Protein AF-A0A7S4VHL2-F1 (afdb_monomer_lite)

Structure (mmCIF, N/CA/C/O backbone):
data_AF-A0A7S4VHL2-F1
#
_entry.id   AF-A0A7S4VHL2-F1
#
loop_
_atom_site.group_PDB
_atom_site.id
_atom_site.type_symbol
_atom_site.label_atom_id
_atom_site.label_alt_id
_atom_site.label_comp_id
_atom_site.label_asym_id
_atom_site.label_entity_id
_atom_site.label_seq_id
_atom_site.pdbx_PDB_ins_code
_atom_site.Cartn_x
_atom_site.Cartn_y
_atom_site.Cartn_z
_atom_site.occupancy
_atom_site.B_iso_or_equiv
_atom_site.auth_seq_id
_atom_site.auth_comp_id
_atom_site.auth_asym_id
_atom_site.auth_atom_id
_atom_site.pdbx_PDB_model_num
ATOM 1 N N . MET A 1 1 ? -13.819 74.209 9.749 1.00 39.38 1 MET A N 1
ATOM 2 C CA . MET A 1 1 ? -14.199 73.907 8.353 1.00 39.38 1 MET A CA 1
ATOM 3 C C . MET A 1 1 ? -13.451 72.662 7.905 1.00 39.38 1 MET A C 1
ATOM 5 O O . MET A 1 1 ? -12.385 72.373 8.424 1.00 39.38 1 MET A O 1
ATOM 9 N N . THR A 1 2 ? -14.125 71.899 7.066 1.00 49.84 2 THR A N 1
ATOM 10 C CA . THR A 1 2 ? -14.032 70.475 6.719 1.00 49.84 2 THR A CA 1
ATOM 11 C C . THR A 1 2 ? -12.917 70.070 5.734 1.00 49.84 2 THR A C 1
ATOM 13 O O . THR A 1 2 ? -12.390 70.919 5.028 1.00 49.84 2 THR A O 1
ATOM 16 N N . HIS A 1 3 ? -12.729 68.738 5.632 1.00 43.34 3 HIS A N 1
ATOM 17 C CA . HIS A 1 3 ? -12.054 67.903 4.6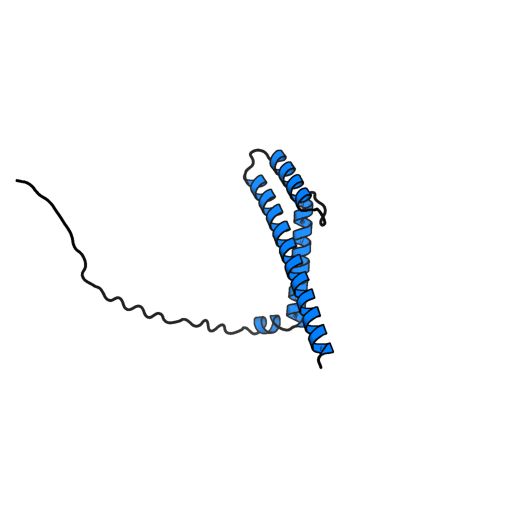03 1.00 43.34 3 HIS A CA 1
ATOM 18 C C . HIS A 1 3 ? -10.518 67.767 4.695 1.00 43.34 3 HIS A C 1
ATOM 20 O O . HIS A 1 3 ? -9.818 68.765 4.694 1.00 43.34 3 HIS A O 1
ATOM 26 N N . ALA A 1 4 ? -9.896 66.598 4.925 1.00 52.06 4 ALA A N 1
ATOM 27 C CA . ALA A 1 4 ? -10.000 65.214 4.411 1.00 52.06 4 ALA A CA 1
ATOM 28 C C . ALA A 1 4 ? -9.079 64.921 3.204 1.00 52.06 4 ALA A C 1
ATOM 30 O O . ALA A 1 4 ? -9.132 65.631 2.209 1.00 52.06 4 ALA A O 1
ATOM 31 N N . MET A 1 5 ? -8.386 63.768 3.302 1.00 40.47 5 MET A N 1
ATOM 32 C CA . MET A 1 5 ? -7.761 62.950 2.234 1.00 40.47 5 MET A CA 1
ATOM 33 C C . MET A 1 5 ? -6.381 63.397 1.711 1.00 40.47 5 MET A C 1
ATOM 35 O O . MET A 1 5 ? -6.099 64.581 1.676 1.00 40.47 5 MET A O 1
ATOM 39 N N . CYS A 1 6 ? -5.474 62.553 1.200 1.00 39.81 6 CYS A N 1
ATOM 40 C CA . CYS A 1 6 ? -5.098 61.139 1.361 1.00 39.81 6 CYS A CA 1
ATOM 41 C C . CYS A 1 6 ? -3.830 60.919 0.478 1.00 39.81 6 CYS A C 1
ATOM 43 O O . CYS A 1 6 ? -3.676 61.594 -0.535 1.00 39.81 6 CYS A O 1
ATOM 45 N N . THR A 1 7 ? -3.012 59.912 0.811 1.00 48.03 7 THR A N 1
ATOM 46 C CA . THR A 1 7 ? -2.073 59.125 -0.043 1.00 48.03 7 THR A CA 1
ATOM 47 C C . THR A 1 7 ? -0.699 59.646 -0.517 1.00 48.03 7 THR A C 1
ATOM 49 O O . THR A 1 7 ? -0.592 60.677 -1.168 1.00 48.03 7 THR A O 1
ATOM 52 N N . ALA A 1 8 ? 0.315 58.787 -0.278 1.00 46.28 8 ALA A N 1
ATOM 53 C CA . ALA A 1 8 ? 1.279 58.159 -1.221 1.00 46.28 8 ALA A CA 1
ATOM 54 C C . ALA A 1 8 ? 2.722 58.167 -0.645 1.00 46.28 8 ALA A C 1
ATOM 56 O O . ALA A 1 8 ? 3.276 59.229 -0.394 1.00 46.28 8 ALA A O 1
ATOM 57 N N . ASN A 1 9 ? 3.289 57.033 -0.187 1.00 50.88 9 ASN A N 1
ATOM 58 C CA . ASN A 1 9 ? 4.033 55.997 -0.948 1.00 50.88 9 ASN A CA 1
ATOM 59 C C . ASN A 1 9 ? 5.071 56.575 -1.931 1.00 50.88 9 ASN A C 1
ATOM 61 O O . ASN A 1 9 ? 4.734 57.442 -2.719 1.00 50.88 9 ASN A O 1
ATOM 65 N N . ALA A 1 10 ? 6.305 56.096 -2.068 1.00 42.50 10 ALA A N 1
ATOM 66 C CA . ALA A 1 10 ? 7.104 55.079 -1.396 1.00 42.50 10 ALA A CA 1
ATOM 67 C C . ALA A 1 10 ? 8.551 55.340 -1.864 1.00 42.50 10 ALA A C 1
ATOM 69 O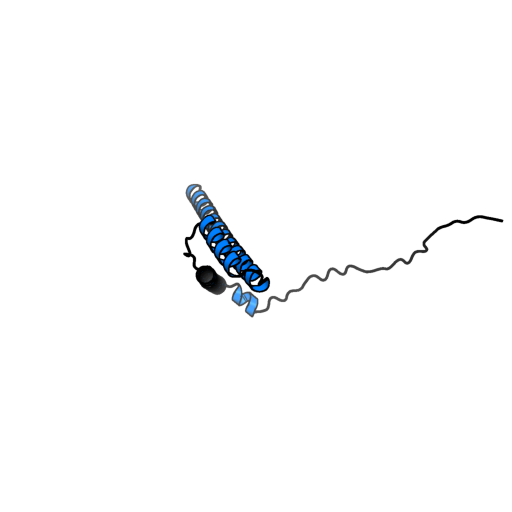 O . ALA A 1 10 ? 8.815 55.310 -3.065 1.00 42.50 10 ALA A O 1
ATOM 70 N N . SER A 1 11 ? 9.474 55.632 -0.947 1.00 47.00 11 SER A N 1
ATOM 71 C CA . SER A 1 11 ? 10.894 55.801 -1.280 1.00 47.00 11 SER A CA 1
ATOM 72 C C . SER A 1 11 ? 11.596 54.455 -1.204 1.00 47.00 11 SER A C 1
ATOM 74 O O . SER A 1 11 ? 11.468 53.727 -0.221 1.00 47.00 11 SER A O 1
ATOM 76 N N . GLY A 1 12 ? 12.292 54.127 -2.288 1.00 47.72 12 GLY A N 1
ATOM 77 C CA . GLY A 1 12 ? 12.919 52.839 -2.509 1.00 47.72 12 GLY A CA 1
ATOM 78 C C . GLY A 1 12 ? 14.054 52.512 -1.549 1.00 47.72 12 GLY A C 1
ATOM 79 O O . GLY A 1 12 ? 14.826 53.371 -1.130 1.00 47.72 12 GLY A O 1
ATOM 80 N N . THR A 1 13 ? 14.209 51.213 -1.331 1.00 53.22 13 THR A N 1
ATOM 81 C CA . THR A 1 13 ? 15.468 50.621 -0.900 1.00 53.22 13 THR A CA 1
ATOM 82 C C . THR A 1 13 ? 15.729 49.444 -1.822 1.00 53.22 13 THR A C 1
ATOM 84 O O . THR A 1 13 ? 15.062 48.412 -1.755 1.00 53.22 13 THR A O 1
ATOM 87 N N . ALA A 1 14 ? 16.676 49.632 -2.738 1.00 46.94 14 ALA A N 1
ATOM 88 C CA . ALA A 1 14 ? 17.235 48.565 -3.545 1.00 46.94 14 ALA A CA 1
ATOM 89 C C . ALA A 1 14 ? 17.953 47.579 -2.612 1.00 46.94 14 ALA A C 1
ATOM 91 O O . ALA A 1 14 ? 19.059 47.839 -2.145 1.00 46.94 14 ALA A O 1
ATOM 92 N N . LEU A 1 15 ? 17.303 46.454 -2.317 1.00 46.25 15 LEU A N 1
ATOM 93 C CA . LEU A 1 15 ? 17.904 45.325 -1.621 1.00 46.25 15 LEU A CA 1
ATOM 94 C C . LEU A 1 15 ? 18.432 44.340 -2.664 1.00 46.25 15 LEU A C 1
ATOM 96 O O . LEU A 1 15 ? 17.692 43.577 -3.281 1.00 46.25 15 LEU A O 1
ATOM 100 N N . GLN A 1 16 ? 19.748 44.386 -2.853 1.00 50.25 16 GLN A N 1
ATOM 101 C CA . GLN A 1 16 ? 20.528 43.285 -3.396 1.00 50.25 16 GLN A CA 1
ATOM 102 C C . GLN A 1 16 ? 20.305 42.040 -2.537 1.00 50.25 16 GLN A C 1
ATOM 104 O O . GLN A 1 16 ? 20.689 42.017 -1.372 1.00 50.25 16 GLN A O 1
ATOM 109 N N . MET A 1 17 ? 19.765 40.979 -3.130 1.00 50.72 17 MET A N 1
ATOM 110 C CA . MET A 1 17 ? 19.982 39.618 -2.650 1.00 50.72 17 MET A CA 1
ATOM 111 C C . MET A 1 17 ? 20.318 38.747 -3.853 1.00 50.72 17 MET A C 1
ATOM 113 O O . MET A 1 17 ? 19.468 38.384 -4.664 1.00 50.72 17 MET A O 1
ATOM 117 N N . ALA A 1 18 ? 21.612 38.468 -3.977 1.00 43.31 18 ALA A N 1
ATOM 118 C CA . ALA A 1 18 ? 22.162 37.500 -4.898 1.00 43.31 18 ALA A CA 1
ATOM 119 C C . ALA A 1 18 ? 21.499 36.139 -4.656 1.00 43.31 18 ALA A C 1
ATOM 121 O O . ALA A 1 18 ? 21.698 35.513 -3.615 1.00 43.31 18 ALA A O 1
ATOM 122 N N . ALA A 1 19 ? 20.745 35.655 -5.641 1.00 47.28 19 ALA A N 1
ATOM 123 C CA . ALA A 1 19 ? 20.388 34.250 -5.736 1.00 47.28 19 ALA A CA 1
ATOM 124 C C . ALA A 1 19 ? 21.654 33.465 -6.114 1.00 47.28 19 ALA A C 1
ATOM 126 O O . ALA A 1 19 ? 21.867 33.086 -7.266 1.00 47.28 19 ALA A O 1
ATOM 127 N N . ALA A 1 20 ? 22.535 33.263 -5.133 1.00 46.19 20 ALA A N 1
ATOM 128 C CA . ALA A 1 20 ? 23.571 32.253 -5.204 1.00 46.19 20 ALA A CA 1
ATOM 129 C C . ALA A 1 20 ? 22.857 30.904 -5.326 1.00 46.19 20 ALA A C 1
ATOM 131 O O . ALA A 1 20 ? 22.358 30.346 -4.348 1.00 46.19 20 ALA A O 1
ATOM 132 N N . ALA A 1 21 ? 22.760 30.410 -6.558 1.00 51.62 21 ALA A N 1
ATOM 133 C CA . ALA A 1 21 ? 22.344 29.056 -6.856 1.00 51.62 21 ALA A CA 1
ATOM 134 C C . ALA A 1 21 ? 23.302 28.095 -6.139 1.00 51.62 21 ALA A C 1
ATOM 136 O O . ALA A 1 21 ? 24.362 27.739 -6.656 1.00 51.62 21 ALA A O 1
ATOM 137 N N . SER A 1 22 ? 22.935 27.696 -4.922 1.00 49.69 22 SER A N 1
ATOM 138 C CA . SER A 1 22 ? 23.561 26.594 -4.206 1.00 49.69 22 SER A CA 1
ATOM 139 C C . SER A 1 22 ? 23.276 25.325 -5.003 1.00 49.69 22 SER A C 1
ATOM 141 O O . SER A 1 22 ? 22.253 24.664 -4.834 1.00 49.69 22 SER A O 1
ATOM 143 N N . ARG A 1 23 ? 24.158 25.022 -5.961 1.00 61.53 23 ARG A N 1
ATOM 144 C CA . ARG A 1 23 ? 24.220 23.708 -6.595 1.00 61.53 23 ARG A CA 1
ATOM 145 C C . ARG A 1 23 ? 24.470 22.705 -5.469 1.00 61.53 23 ARG A C 1
ATOM 147 O O . ARG A 1 23 ? 25.508 22.817 -4.814 1.00 61.53 23 ARG A O 1
ATOM 154 N N . PRO A 1 24 ? 23.586 21.724 -5.223 1.00 50.59 24 PRO A N 1
ATOM 155 C CA . PRO A 1 24 ? 23.875 20.713 -4.227 1.00 50.59 24 PRO A CA 1
ATOM 156 C C . PRO A 1 24 ? 25.013 19.845 -4.768 1.00 50.59 24 PRO A C 1
ATOM 158 O O . PRO A 1 24 ? 24.796 18.937 -5.569 1.00 50.59 24 PRO A O 1
ATOM 161 N N . ASN A 1 25 ? 26.242 20.127 -4.338 1.00 59.78 25 ASN A N 1
ATOM 162 C CA . ASN A 1 25 ? 27.370 19.224 -4.511 1.00 59.78 25 ASN A CA 1
ATOM 163 C C . ASN A 1 25 ? 27.150 18.026 -3.574 1.00 59.78 25 ASN A C 1
ATOM 165 O O . ASN A 1 25 ? 27.709 17.952 -2.478 1.00 59.78 25 ASN A O 1
ATOM 169 N N . LYS A 1 26 ? 26.245 17.122 -3.970 1.00 63.19 26 LYS A N 1
ATOM 170 C CA . LYS A 1 26 ? 26.057 15.838 -3.300 1.00 63.19 26 LYS A CA 1
ATOM 171 C C . LYS A 1 26 ? 27.285 14.999 -3.612 1.00 63.19 26 LYS A C 1
ATOM 173 O O . LYS A 1 26 ? 27.355 14.347 -4.649 1.00 63.19 26 LYS A O 1
ATOM 178 N N . LYS A 1 27 ? 28.257 15.034 -2.704 1.00 61.47 27 LYS A N 1
ATOM 179 C CA . LYS A 1 27 ? 29.336 14.051 -2.651 1.00 61.47 27 LYS A CA 1
ATOM 180 C C . LYS A 1 27 ? 28.654 12.697 -2.476 1.00 61.47 27 LYS A C 1
ATOM 182 O O . LYS A 1 27 ? 28.175 12.395 -1.387 1.00 61.47 27 LYS A O 1
ATOM 187 N N . THR A 1 28 ? 28.518 11.935 -3.557 1.00 61.91 28 THR A N 1
ATOM 188 C CA . THR A 1 28 ? 27.983 10.574 -3.509 1.00 61.91 28 THR A CA 1
ATOM 189 C C . THR A 1 28 ? 28.884 9.781 -2.583 1.00 61.91 28 THR A C 1
ATOM 191 O O . THR A 1 28 ? 30.038 9.503 -2.913 1.00 61.91 28 THR A O 1
ATOM 194 N N . SER A 1 29 ? 28.390 9.500 -1.385 1.00 75.69 29 SER A N 1
ATOM 195 C CA . SER A 1 29 ? 29.138 8.707 -0.425 1.00 75.69 29 SER A CA 1
ATOM 196 C C . SER A 1 29 ? 29.343 7.302 -1.005 1.00 75.69 29 SER A C 1
ATOM 198 O O . SER A 1 29 ? 28.463 6.774 -1.687 1.00 75.69 29 SER A O 1
ATOM 200 N N . LEU A 1 30 ? 30.501 6.688 -0.749 1.00 74.38 30 LEU A N 1
ATOM 201 C CA . LEU A 1 30 ? 30.772 5.291 -1.113 1.00 74.38 30 LEU A CA 1
ATOM 202 C C . LEU A 1 30 ? 29.601 4.330 -0.803 1.00 74.38 30 LEU A C 1
ATOM 204 O O . LEU A 1 30 ? 29.255 3.552 -1.691 1.00 74.38 30 LEU A O 1
ATOM 208 N N . PRO A 1 31 ? 28.918 4.395 0.361 1.00 75.19 31 PRO A N 1
ATOM 209 C CA . PRO A 1 31 ? 27.761 3.530 0.609 1.00 75.19 31 PRO A CA 1
ATOM 210 C C . PRO A 1 31 ? 26.584 3.781 -0.345 1.00 75.19 31 PRO A C 1
ATOM 212 O O . PRO A 1 31 ? 25.886 2.843 -0.718 1.00 75.19 31 PRO A O 1
ATOM 215 N N . GLU A 1 32 ? 26.380 5.010 -0.816 1.00 75.25 32 GLU A N 1
ATOM 216 C CA . GLU A 1 32 ? 25.323 5.322 -1.782 1.00 75.25 32 GLU A CA 1
ATOM 217 C C . GLU A 1 32 ? 25.634 4.773 -3.183 1.00 75.25 32 GLU A C 1
ATOM 219 O O . GLU A 1 32 ? 24.726 4.340 -3.892 1.00 75.25 32 GLU A O 1
ATOM 224 N N . LEU A 1 33 ? 26.912 4.725 -3.572 1.00 78.88 33 LEU A N 1
ATOM 225 C CA . LEU A 1 33 ? 27.349 4.073 -4.812 1.00 78.88 33 LEU A CA 1
ATOM 226 C C . LEU A 1 33 ? 27.196 2.549 -4.728 1.00 78.88 33 LEU A C 1
ATOM 228 O O . LEU A 1 33 ? 26.717 1.929 -5.674 1.00 78.88 33 LEU A O 1
ATOM 232 N N . LEU A 1 34 ? 27.528 1.953 -3.577 1.00 80.56 34 LEU A N 1
ATOM 233 C CA . LEU A 1 34 ? 27.356 0.518 -3.338 1.00 80.56 34 LEU A CA 1
ATOM 234 C C . LEU A 1 34 ? 25.877 0.097 -3.343 1.00 80.56 34 LEU A C 1
ATOM 236 O O . LEU A 1 34 ? 25.545 -0.992 -3.812 1.00 80.56 34 LEU A O 1
ATOM 240 N N . ASN A 1 35 ? 24.974 0.961 -2.877 1.00 75.50 35 ASN A N 1
ATOM 241 C CA . ASN A 1 35 ? 23.532 0.702 -2.911 1.00 75.50 35 ASN A CA 1
ATOM 242 C C . ASN A 1 35 ? 22.942 0.768 -4.330 1.00 75.50 35 ASN A C 1
ATOM 244 O O . ASN A 1 35 ? 21.930 0.125 -4.598 1.00 75.50 35 ASN A O 1
ATOM 248 N N . LYS A 1 36 ? 23.585 1.495 -5.254 1.00 81.12 36 LYS A N 1
ATOM 249 C CA . LYS A 1 36 ? 23.172 1.594 -6.668 1.00 81.12 36 LYS A CA 1
ATOM 250 C C . LYS A 1 36 ? 23.624 0.415 -7.527 1.00 81.12 36 LYS A C 1
ATOM 252 O O . LYS A 1 36 ? 23.234 0.329 -8.689 1.00 81.12 36 LYS A O 1
ATOM 257 N N . LEU A 1 37 ? 24.438 -0.486 -6.979 1.00 87.44 37 LEU A N 1
ATOM 258 C CA . LEU A 1 37 ? 24.868 -1.688 -7.684 1.00 87.44 37 LEU A CA 1
ATOM 259 C C . LEU A 1 37 ? 23.650 -2.566 -8.004 1.00 87.44 37 LEU A C 1
ATOM 261 O O . LEU A 1 37 ? 22.779 -2.720 -7.145 1.00 87.44 37 LEU A O 1
ATOM 265 N N . PRO A 1 38 ? 23.580 -3.177 -9.199 1.00 83.69 38 PRO A N 1
ATOM 266 C CA . PRO A 1 38 ? 22.361 -3.822 -9.686 1.00 83.69 38 PRO A CA 1
ATOM 267 C C . PRO A 1 38 ? 21.862 -4.942 -8.762 1.00 83.69 38 PRO A C 1
ATOM 269 O O . PRO A 1 38 ? 20.664 -5.054 -8.528 1.00 83.69 38 PRO A O 1
ATOM 272 N N . TRP A 1 39 ? 22.761 -5.716 -8.147 1.00 82.56 39 TRP A N 1
ATOM 273 C CA . TRP A 1 39 ? 22.385 -6.786 -7.213 1.00 82.56 39 TRP A CA 1
ATOM 274 C C . TRP A 1 39 ? 21.948 -6.279 -5.828 1.00 82.56 39 TRP A C 1
ATOM 276 O O . TRP A 1 39 ? 21.220 -6.971 -5.116 1.00 82.56 39 TRP A O 1
ATOM 286 N N . ASN A 1 40 ? 22.386 -5.087 -5.412 1.00 87.38 40 ASN A N 1
ATOM 287 C CA . ASN A 1 40 ? 21.935 -4.465 -4.167 1.00 87.38 40 ASN A CA 1
ATOM 288 C C . ASN A 1 40 ? 20.610 -3.730 -4.387 1.00 87.38 40 ASN A C 1
ATOM 290 O O . ASN A 1 40 ? 19.702 -3.888 -3.575 1.00 87.38 40 ASN A O 1
ATOM 294 N N . ALA A 1 41 ? 20.474 -3.028 -5.514 1.00 83.38 41 ALA A N 1
ATOM 295 C CA . ALA A 1 41 ? 19.242 -2.377 -5.940 1.00 83.38 41 ALA A CA 1
ATOM 296 C C . ALA A 1 41 ? 18.099 -3.388 -6.133 1.00 83.38 41 ALA A C 1
ATOM 298 O O . ALA A 1 41 ? 17.001 -3.177 -5.624 1.00 83.38 41 ALA A O 1
ATOM 299 N N . GLU A 1 42 ? 18.362 -4.527 -6.782 1.00 82.81 42 GLU A N 1
ATOM 300 C CA . GLU A 1 42 ? 17.370 -5.596 -6.943 1.00 82.81 42 GLU A CA 1
ATOM 301 C C . GLU A 1 42 ? 16.984 -6.219 -5.590 1.00 82.81 42 GLU A C 1
ATOM 303 O O . 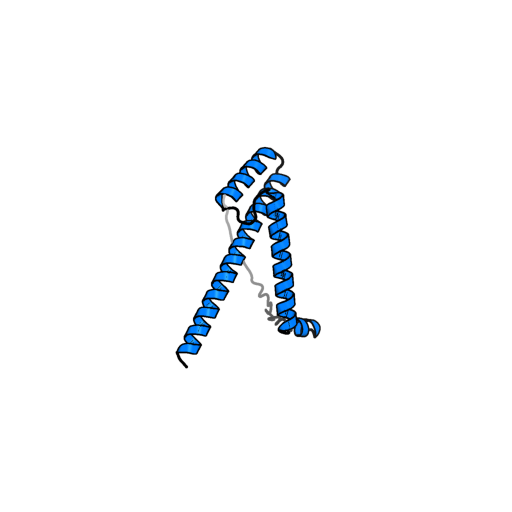GLU A 1 42 ? 15.801 -6.400 -5.301 1.00 82.81 42 GLU A O 1
ATOM 308 N N . ARG A 1 43 ? 17.953 -6.458 -4.691 1.00 85.19 43 ARG A N 1
ATOM 309 C CA . ARG A 1 43 ? 17.653 -6.928 -3.325 1.00 85.19 43 ARG A CA 1
ATOM 310 C C . ARG A 1 43 ? 16.855 -5.917 -2.502 1.00 85.19 43 ARG A C 1
ATOM 312 O O . ARG A 1 43 ? 16.052 -6.332 -1.669 1.00 85.19 43 ARG A O 1
ATOM 319 N N . GLU A 1 44 ? 17.093 -4.621 -2.674 1.00 84.06 44 GLU A N 1
ATOM 320 C CA . GLU A 1 44 ? 16.315 -3.567 -2.013 1.00 84.06 44 GLU A CA 1
ATOM 321 C C . GLU A 1 44 ? 14.881 -3.553 -2.546 1.00 84.06 44 GLU A C 1
ATOM 323 O O . GLU A 1 44 ? 13.937 -3.648 -1.767 1.00 84.06 44 GLU A O 1
ATOM 328 N N . LYS A 1 45 ? 14.714 -3.592 -3.871 1.00 82.88 45 LYS A N 1
ATOM 329 C CA . LYS A 1 45 ? 13.405 -3.669 -4.527 1.00 82.88 45 LYS A CA 1
ATOM 330 C C . LYS A 1 45 ? 12.601 -4.894 -4.079 1.00 82.88 45 LYS A C 1
ATOM 332 O O . LYS A 1 45 ? 11.405 -4.793 -3.815 1.00 82.88 45 LYS A O 1
ATOM 337 N N . GLN A 1 46 ? 13.249 -6.048 -3.923 1.00 83.88 46 GLN A N 1
ATOM 338 C CA . GLN A 1 46 ? 12.610 -7.253 -3.384 1.00 83.88 46 GLN A CA 1
ATOM 339 C C . GLN A 1 46 ? 12.203 -7.098 -1.912 1.00 83.88 46 GLN A C 1
ATOM 341 O O . GLN A 1 46 ? 11.133 -7.568 -1.515 1.00 83.88 46 GLN A O 1
ATOM 346 N N . ARG A 1 47 ? 13.024 -6.425 -1.094 1.00 86.25 47 ARG A N 1
ATOM 347 C CA . ARG A 1 47 ? 12.686 -6.112 0.304 1.00 86.25 47 ARG A CA 1
ATOM 348 C C . ARG A 1 47 ? 11.504 -5.156 0.390 1.00 86.25 47 ARG A C 1
ATOM 350 O O . ARG A 1 47 ? 10.591 -5.409 1.175 1.00 86.25 47 ARG A O 1
ATOM 357 N N . GLU A 1 48 ? 11.478 -4.122 -0.440 1.00 83.50 48 GLU A N 1
ATOM 358 C CA . GLU A 1 48 ? 10.357 -3.187 -0.540 1.00 83.50 48 GLU A CA 1
ATOM 359 C C . GLU A 1 48 ? 9.078 -3.893 -0.992 1.00 83.50 48 GLU A C 1
ATOM 361 O O . GLU A 1 48 ? 8.045 -3.749 -0.340 1.00 83.50 48 GLU A O 1
ATOM 366 N N . ALA A 1 49 ? 9.147 -4.739 -2.025 1.00 83.25 49 ALA A N 1
ATOM 367 C CA . ALA A 1 49 ? 8.009 -5.535 -2.480 1.00 83.25 49 ALA A CA 1
ATOM 368 C C . ALA A 1 49 ? 7.487 -6.469 -1.377 1.00 83.25 49 ALA A C 1
ATOM 370 O O . ALA A 1 49 ? 6.279 -6.587 -1.168 1.00 83.25 49 ALA A O 1
ATOM 371 N N . ARG A 1 50 ? 8.386 -7.108 -0.616 1.00 85.31 50 ARG A N 1
ATOM 372 C CA . ARG A 1 50 ? 8.004 -7.925 0.544 1.00 85.31 50 ARG A CA 1
ATOM 373 C C . ARG A 1 50 ? 7.341 -7.081 1.630 1.00 85.31 50 ARG A C 1
ATOM 375 O O . ARG A 1 50 ? 6.332 -7.514 2.183 1.00 85.31 50 ARG A O 1
ATOM 382 N N . ARG A 1 51 ? 7.881 -5.898 1.934 1.00 86.31 51 ARG A N 1
ATOM 383 C CA . ARG A 1 51 ? 7.301 -4.982 2.923 1.00 86.31 51 ARG A CA 1
ATOM 384 C C . ARG A 1 51 ? 5.896 -4.557 2.505 1.00 86.31 51 ARG A C 1
ATOM 386 O O . ARG A 1 51 ? 4.975 -4.678 3.304 1.00 86.31 51 ARG A O 1
ATOM 393 N N . LEU A 1 52 ? 5.723 -4.170 1.243 1.00 83.88 52 LEU A N 1
ATOM 394 C CA . LEU A 1 52 ? 4.436 -3.764 0.685 1.00 83.88 52 LEU A CA 1
ATOM 395 C C . LEU A 1 52 ? 3.403 -4.897 0.745 1.00 83.88 52 LEU A C 1
ATOM 397 O O . LEU A 1 52 ? 2.265 -4.666 1.138 1.00 83.88 52 LEU A O 1
ATOM 401 N N . ARG A 1 53 ? 3.806 -6.139 0.444 1.00 84.06 53 ARG A N 1
ATOM 402 C CA . ARG A 1 53 ? 2.935 -7.322 0.577 1.00 84.06 53 ARG A CA 1
ATOM 403 C C . ARG A 1 53 ? 2.493 -7.566 2.018 1.00 84.06 53 ARG A C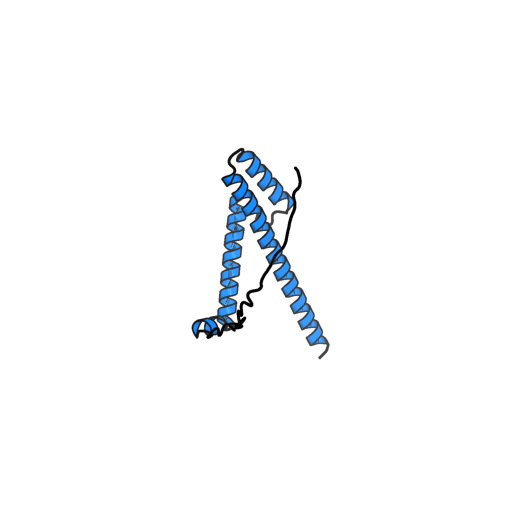 1
ATOM 405 O O . ARG A 1 53 ? 1.327 -7.869 2.251 1.00 84.06 53 ARG A O 1
ATOM 412 N N . LEU A 1 54 ? 3.403 -7.433 2.983 1.00 86.81 54 LEU A N 1
ATOM 413 C CA . LEU A 1 54 ? 3.077 -7.596 4.403 1.00 86.81 54 LEU A CA 1
ATOM 414 C C . LEU A 1 54 ? 2.154 -6.481 4.906 1.00 86.81 54 LEU A C 1
ATOM 416 O O . LEU A 1 54 ? 1.200 -6.762 5.630 1.00 86.81 54 LEU A O 1
ATOM 420 N N . GLU A 1 55 ? 2.412 -5.235 4.506 1.00 85.88 55 GLU A N 1
ATOM 421 C CA . GLU A 1 55 ? 1.550 -4.091 4.817 1.00 85.88 55 GLU A CA 1
ATOM 422 C C . GLU A 1 55 ? 0.157 -4.272 4.210 1.00 85.88 55 GLU A C 1
ATOM 424 O O . GLU A 1 55 ? -0.836 -4.141 4.922 1.00 85.88 55 GLU A O 1
ATOM 429 N N . SER A 1 56 ? 0.081 -4.669 2.939 1.00 82.94 56 SER A N 1
ATOM 430 C CA . SER A 1 56 ? -1.176 -4.994 2.268 1.00 82.94 56 SER A CA 1
ATOM 431 C C . SER A 1 56 ? -1.938 -6.080 3.028 1.00 82.94 56 SER A C 1
ATOM 433 O O . SER A 1 56 ? -3.076 -5.864 3.438 1.00 82.94 56 SER A O 1
ATOM 435 N N . ALA A 1 57 ? -1.305 -7.220 3.320 1.00 84.00 57 ALA A N 1
ATOM 436 C CA . ALA A 1 57 ? -1.943 -8.317 4.046 1.00 84.00 57 ALA A CA 1
ATOM 437 C C . ALA A 1 57 ? -2.435 -7.898 5.441 1.00 84.00 57 ALA A C 1
ATOM 439 O O . ALA A 1 57 ? -3.487 -8.352 5.892 1.00 84.00 57 ALA A O 1
ATOM 440 N N . LYS A 1 58 ? -1.698 -7.017 6.126 1.00 89.06 58 LYS A N 1
ATOM 441 C CA . LYS A 1 58 ? -2.115 -6.461 7.414 1.00 89.06 58 LYS A CA 1
ATOM 442 C C . LYS A 1 58 ? -3.378 -5.608 7.272 1.00 89.06 58 LYS A C 1
ATOM 444 O O . LYS A 1 58 ? -4.314 -5.819 8.033 1.00 89.06 58 LYS A O 1
ATOM 449 N N . LEU A 1 59 ? -3.428 -4.709 6.289 1.00 86.44 59 LEU A N 1
ATOM 450 C CA . LEU A 1 59 ? -4.590 -3.845 6.047 1.00 86.44 59 LEU A CA 1
ATOM 451 C C . LEU A 1 59 ? -5.846 -4.652 5.682 1.00 86.44 59 LEU A C 1
ATOM 453 O O . LEU A 1 59 ? -6.928 -4.365 6.186 1.00 86.44 59 LEU A O 1
ATOM 457 N N . HIS A 1 60 ? -5.700 -5.708 4.876 1.00 84.50 60 HIS A N 1
ATOM 458 C CA . HIS A 1 60 ? -6.816 -6.598 4.536 1.00 84.50 60 HIS A CA 1
ATOM 459 C C . HIS A 1 60 ? -7.341 -7.356 5.767 1.00 84.50 60 HIS A C 1
ATOM 461 O O . HIS A 1 60 ? -8.551 -7.455 5.959 1.00 84.50 60 HIS A O 1
ATOM 467 N N . ARG A 1 61 ? -6.449 -7.813 6.661 1.00 87.06 61 ARG A N 1
ATOM 468 C CA . ARG A 1 61 ? -6.841 -8.421 7.947 1.00 87.06 61 ARG A CA 1
ATOM 469 C C . ARG A 1 61 ? -7.534 -7.430 8.881 1.00 87.06 61 ARG A C 1
ATOM 471 O O . ARG A 1 61 ? -8.466 -7.820 9.571 1.00 87.06 61 ARG A O 1
ATOM 478 N N . GLU A 1 62 ? -7.087 -6.176 8.907 1.00 84.06 62 GLU A N 1
ATOM 479 C CA . GLU A 1 62 ? -7.699 -5.116 9.722 1.00 84.06 62 GLU A CA 1
ATOM 480 C C . GLU A 1 62 ? -9.125 -4.783 9.264 1.00 84.06 62 GLU A C 1
ATOM 482 O O . GLU A 1 62 ? -9.992 -4.545 10.103 1.00 84.06 62 GLU A O 1
ATOM 487 N N . LEU A 1 63 ? -9.380 -4.804 7.952 1.00 83.06 63 LEU A N 1
ATOM 488 C CA . LEU A 1 63 ? -10.713 -4.599 7.378 1.00 83.06 63 LEU A CA 1
ATOM 489 C C . LEU A 1 63 ? -11.567 -5.881 7.329 1.00 83.06 63 LEU A C 1
ATOM 491 O O . LEU A 1 63 ? -12.769 -5.800 7.095 1.00 83.06 63 LEU A O 1
ATOM 495 N N . GLY A 1 64 ? -10.976 -7.057 7.565 1.00 84.50 64 GLY A N 1
ATOM 496 C CA . GLY A 1 64 ? -11.681 -8.342 7.529 1.00 84.50 64 GLY A CA 1
ATOM 497 C C . GLY A 1 64 ? -12.072 -8.799 6.121 1.00 84.50 64 GLY A C 1
ATOM 498 O O . GLY A 1 64 ? -13.065 -9.502 5.964 1.00 84.50 64 GLY A O 1
ATOM 499 N N . ILE A 1 65 ? -11.308 -8.393 5.107 1.00 86.69 65 ILE A N 1
ATOM 500 C CA . ILE A 1 65 ? -11.569 -8.675 3.690 1.00 86.69 65 ILE A CA 1
ATOM 501 C C . ILE A 1 65 ? -10.504 -9.595 3.093 1.00 86.69 65 ILE A C 1
ATOM 503 O O . ILE A 1 65 ? -9.364 -9.652 3.564 1.00 86.69 65 ILE A O 1
ATOM 507 N N . ALA A 1 66 ? -10.876 -10.304 2.030 1.00 85.25 66 ALA A N 1
ATOM 508 C CA . ALA A 1 66 ? -9.948 -11.125 1.267 1.00 85.25 66 ALA A CA 1
ATOM 509 C C . ALA A 1 66 ? -8.947 -10.246 0.476 1.00 85.25 66 ALA A C 1
ATOM 511 O O . ALA A 1 66 ? -9.283 -9.124 0.091 1.00 85.25 66 ALA A O 1
ATOM 512 N N . PRO A 1 67 ? -7.706 -10.708 0.236 1.00 77.25 67 PRO A N 1
ATOM 513 C CA . PRO A 1 67 ? -6.689 -9.937 -0.495 1.00 77.25 67 PRO A CA 1
ATOM 514 C C . PRO A 1 67 ? -7.075 -9.638 -1.957 1.00 77.25 67 PRO A C 1
ATOM 516 O O . PRO A 1 67 ? -6.631 -8.645 -2.541 1.00 77.25 67 PRO A O 1
ATOM 519 N N . ASP A 1 68 ? -7.937 -10.466 -2.536 1.00 79.44 68 ASP A N 1
ATOM 520 C CA . ASP A 1 68 ? -8.504 -10.366 -3.881 1.00 79.44 68 ASP A CA 1
ATOM 521 C C . ASP A 1 68 ? -9.863 -9.646 -3.930 1.00 79.44 68 ASP A C 1
ATOM 523 O O . ASP A 1 68 ? -10.429 -9.506 -5.011 1.00 79.44 68 ASP A O 1
ATOM 527 N N . ALA A 1 69 ? -10.351 -9.117 -2.799 1.00 81.00 69 ALA A N 1
ATOM 528 C CA . ALA A 1 69 ? -11.685 -8.524 -2.693 1.00 81.00 69 ALA A CA 1
ATOM 529 C C . ALA A 1 69 ? -11.939 -7.430 -3.739 1.00 81.00 69 ALA A C 1
ATOM 531 O O . ALA A 1 69 ? -11.058 -6.620 -4.030 1.00 81.00 69 ALA A O 1
ATOM 532 N N . THR A 1 70 ? -13.132 -7.339 -4.306 1.00 85.94 70 THR A N 1
ATOM 533 C CA . THR A 1 70 ? -13.450 -6.294 -5.291 1.00 85.94 70 THR A CA 1
ATOM 534 C C . THR A 1 70 ? -13.521 -4.902 -4.643 1.00 85.94 70 THR A C 1
ATOM 536 O O . THR A 1 70 ? -13.530 -4.749 -3.422 1.00 85.94 70 THR A O 1
ATOM 539 N N . PHE A 1 71 ? -13.518 -3.838 -5.456 1.00 83.06 71 PHE A N 1
ATOM 540 C CA . PHE A 1 71 ? -13.631 -2.468 -4.931 1.00 83.06 71 PHE A CA 1
ATOM 541 C C . PHE A 1 71 ? -14.917 -2.257 -4.116 1.00 83.06 71 PHE A C 1
ATOM 543 O O . PHE A 1 71 ? -14.898 -1.554 -3.101 1.00 83.06 71 PHE A O 1
ATOM 550 N N . GLU A 1 72 ? -16.013 -2.871 -4.559 1.00 86.12 72 GLU A N 1
ATOM 551 C CA . GLU A 1 72 ? -17.303 -2.790 -3.879 1.00 86.12 72 GLU A CA 1
ATOM 552 C C . GLU A 1 72 ? -17.234 -3.479 -2.518 1.00 86.12 72 GLU A C 1
ATOM 554 O O . GLU A 1 72 ? -17.513 -2.841 -1.509 1.00 86.12 72 GLU A O 1
ATOM 559 N N . GLU A 1 73 ? -16.681 -4.691 -2.451 1.00 85.94 73 GLU A N 1
ATOM 560 C CA . GLU A 1 73 ? -16.491 -5.423 -1.191 1.00 85.94 73 GLU A CA 1
ATOM 561 C C . GLU A 1 73 ? -15.622 -4.662 -0.178 1.00 85.94 73 GLU A C 1
ATOM 563 O O . GLU A 1 73 ? -15.937 -4.625 1.013 1.00 85.94 73 GLU A O 1
ATOM 568 N N . ILE A 1 74 ? -14.544 -4.008 -0.634 1.00 87.50 74 ILE A N 1
ATOM 569 C CA . ILE A 1 74 ? -13.716 -3.152 0.231 1.00 87.50 74 ILE A CA 1
ATOM 570 C C . ILE A 1 74 ? -14.563 -2.008 0.795 1.00 87.50 74 ILE A C 1
ATOM 572 O O . ILE A 1 74 ? -14.471 -1.686 1.983 1.00 87.50 74 ILE A O 1
ATOM 576 N N . THR A 1 75 ? -15.370 -1.372 -0.052 1.00 89.19 75 THR A N 1
ATOM 577 C CA . THR A 1 75 ? -16.196 -0.226 0.336 1.00 89.19 75 THR A CA 1
ATOM 578 C C . THR A 1 75 ? -17.303 -0.646 1.298 1.00 89.19 75 THR A C 1
ATOM 580 O O . THR A 1 75 ? -17.495 0.020 2.315 1.00 89.19 75 THR A O 1
ATOM 583 N N . ASP A 1 76 ? -17.945 -1.781 1.054 1.00 90.75 76 ASP A N 1
ATOM 584 C CA . ASP A 1 76 ? -18.998 -2.322 1.907 1.00 90.75 76 ASP A CA 1
ATOM 585 C C . ASP A 1 76 ? -18.459 -2.724 3.279 1.00 90.75 76 ASP A C 1
ATOM 587 O O . ASP A 1 76 ? -19.001 -2.303 4.304 1.00 90.75 76 ASP A O 1
ATOM 591 N N . ALA A 1 77 ? -17.334 -3.445 3.326 1.00 87.62 77 ALA A N 1
ATOM 592 C CA . ALA A 1 77 ? -16.679 -3.795 4.584 1.00 87.62 77 ALA A CA 1
ATOM 593 C C . ALA A 1 77 ? -16.284 -2.542 5.383 1.00 87.62 77 ALA A C 1
ATOM 595 O O . ALA A 1 77 ? -16.515 -2.468 6.593 1.00 87.62 77 ALA A O 1
ATOM 596 N N . THR A 1 78 ? -15.757 -1.522 4.696 1.00 87.94 78 THR A N 1
ATOM 597 C CA . THR A 1 78 ? -15.411 -0.225 5.297 1.00 87.94 78 THR A CA 1
ATOM 598 C C . THR A 1 78 ? -16.653 0.454 5.882 1.00 87.94 78 THR A C 1
ATOM 600 O O . THR A 1 78 ? -16.624 0.887 7.033 1.00 87.94 78 THR A O 1
ATOM 603 N N . ASN A 1 79 ? -17.761 0.509 5.140 1.00 88.56 79 ASN A N 1
ATOM 604 C CA . ASN A 1 79 ? -19.010 1.128 5.591 1.00 88.56 79 ASN A CA 1
ATOM 605 C C . ASN A 1 79 ? -19.585 0.415 6.824 1.00 88.56 79 ASN A C 1
ATOM 607 O O . ASN A 1 79 ? -19.984 1.072 7.789 1.00 88.56 79 ASN A O 1
ATOM 611 N N . VAL A 1 80 ? -19.555 -0.921 6.841 1.00 89.31 80 VAL A N 1
ATOM 612 C CA . VAL A 1 80 ? -19.968 -1.731 7.999 1.00 89.31 80 VAL A CA 1
ATOM 613 C C . VAL A 1 80 ? -19.083 -1.442 9.218 1.00 89.31 80 VAL A C 1
ATOM 615 O O . VAL A 1 80 ? -19.587 -1.284 10.332 1.00 89.31 80 VAL A O 1
ATOM 618 N N . LEU A 1 81 ? -17.766 -1.335 9.027 1.00 86.94 81 LEU A N 1
ATOM 619 C CA . LEU A 1 81 ? -16.812 -1.000 10.088 1.00 86.94 81 LEU A CA 1
ATOM 620 C C . LEU A 1 81 ? -17.018 0.419 10.634 1.00 86.94 81 LEU A C 1
ATOM 622 O O . LEU A 1 81 ? -17.007 0.607 11.851 1.00 86.94 81 LEU A O 1
ATOM 626 N N . ILE A 1 82 ? -17.259 1.405 9.769 1.00 88.25 82 ILE A N 1
ATOM 627 C CA . ILE A 1 82 ? -17.544 2.788 10.176 1.00 88.25 82 ILE A CA 1
ATOM 628 C C . ILE A 1 82 ? -18.851 2.853 10.973 1.00 88.25 82 ILE A C 1
ATOM 630 O O . ILE A 1 82 ? -18.883 3.475 12.038 1.00 88.25 82 ILE A O 1
ATOM 634 N N . ALA A 1 83 ? -19.898 2.161 10.517 1.00 88.00 83 ALA A N 1
ATOM 635 C CA . ALA A 1 83 ? -21.174 2.088 11.225 1.00 88.00 83 ALA A CA 1
ATOM 636 C C . ALA A 1 83 ? -21.024 1.472 12.628 1.00 88.00 83 ALA A C 1
ATOM 638 O O . ALA A 1 83 ? -21.623 1.964 13.583 1.00 88.00 83 ALA A O 1
ATOM 639 N N . ARG A 1 84 ? -20.169 0.449 12.785 1.00 87.88 84 ARG A N 1
ATOM 640 C CA . ARG A 1 84 ? -19.869 -0.179 14.089 1.00 87.88 84 ARG A CA 1
ATOM 641 C C . ARG A 1 84 ? -19.077 0.718 15.040 1.00 87.88 84 ARG A C 1
ATOM 643 O O . ARG A 1 84 ? -19.205 0.583 16.252 1.00 87.88 84 ARG A O 1
ATOM 650 N N . VAL A 1 85 ? -18.235 1.601 14.508 1.00 85.94 85 VAL A N 1
ATOM 651 C CA . VAL A 1 85 ? -17.403 2.515 15.304 1.00 85.94 85 VAL A CA 1
ATOM 652 C C . VAL A 1 85 ? -18.204 3.707 15.847 1.00 85.94 85 VAL A C 1
ATOM 654 O O . VAL A 1 85 ? -17.853 4.254 16.895 1.00 85.94 85 VAL A O 1
ATOM 657 N N . GLY A 1 86 ? -19.282 4.107 15.169 1.00 83.38 86 GLY A N 1
ATOM 658 C CA . GLY A 1 86 ? -20.166 5.181 15.621 1.00 83.38 86 GLY A CA 1
ATOM 659 C C . GLY A 1 86 ? -19.478 6.554 15.657 1.00 83.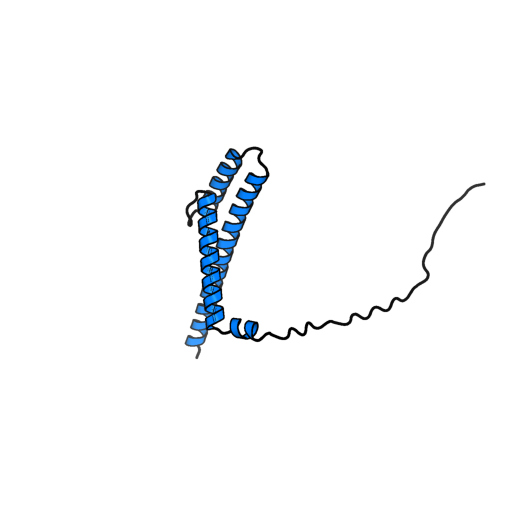38 86 GLY A C 1
ATOM 660 O O . GLY A 1 86 ? -18.979 7.041 14.642 1.00 83.38 86 GLY A O 1
ATOM 661 N N . GLY A 1 87 ? -19.471 7.203 16.828 1.00 85.81 87 GLY A N 1
ATOM 662 C CA . GLY A 1 87 ? -18.970 8.577 17.020 1.00 85.81 87 GLY A CA 1
ATOM 663 C C . GLY A 1 87 ? -17.450 8.720 17.185 1.00 85.81 87 GLY A C 1
ATOM 664 O O . GLY A 1 87 ? -16.941 9.835 17.293 1.00 85.81 87 GLY A O 1
ATOM 665 N N . ASP A 1 88 ? -16.709 7.612 17.208 1.00 88.94 88 ASP A N 1
ATOM 666 C CA . ASP A 1 88 ? -15.283 7.596 17.537 1.00 88.94 88 ASP A CA 1
ATOM 667 C C . ASP A 1 88 ? -14.425 8.015 16.318 1.00 88.94 88 ASP A C 1
ATOM 669 O O . ASP A 1 88 ? -13.928 7.193 15.539 1.00 88.94 88 ASP A O 1
ATOM 673 N N . VAL A 1 89 ? -14.252 9.331 16.134 1.00 89.88 89 VAL A N 1
ATOM 674 C CA . VAL A 1 89 ? -13.646 9.951 14.933 1.00 89.88 89 VAL A CA 1
ATOM 675 C C . VAL A 1 89 ? -12.281 9.353 14.582 1.00 89.88 89 VAL A C 1
ATOM 677 O O . VAL A 1 89 ? -12.004 9.074 13.417 1.00 89.88 89 VAL A O 1
ATOM 680 N N . LYS A 1 90 ? -11.428 9.094 15.582 1.00 90.19 90 LYS A N 1
ATOM 681 C CA . LYS A 1 90 ? -10.078 8.545 15.359 1.00 90.19 90 LYS A CA 1
ATOM 682 C C . LYS A 1 90 ? -10.108 7.163 14.710 1.00 90.19 90 LYS A C 1
ATOM 684 O O . LYS A 1 90 ? -9.235 6.849 13.906 1.00 90.19 90 LYS A O 1
ATOM 689 N N . LYS A 1 91 ? -11.071 6.320 15.083 1.00 88.69 91 LYS A N 1
ATOM 690 C CA . LYS A 1 91 ? -11.199 4.965 14.535 1.00 88.69 91 LYS A CA 1
ATOM 691 C C . LYS A 1 91 ? -11.781 5.007 13.124 1.00 88.69 91 LYS A C 1
ATOM 693 O O . LYS A 1 91 ? -11.261 4.309 12.263 1.00 88.69 91 LYS A O 1
ATOM 698 N N . ARG A 1 92 ? -12.756 5.887 12.865 1.00 88.75 92 ARG A N 1
ATOM 699 C CA . ARG A 1 92 ? -13.288 6.129 11.512 1.00 88.75 92 ARG A CA 1
ATOM 700 C C . ARG A 1 92 ? -12.187 6.560 10.540 1.00 88.75 92 ARG A C 1
ATOM 702 O O . ARG A 1 92 ? -12.000 5.917 9.516 1.00 88.75 92 ARG A O 1
ATOM 709 N N . VAL A 1 93 ? -11.383 7.552 10.925 1.00 89.62 93 VAL A N 1
ATOM 710 C CA . VAL A 1 93 ? -10.258 8.026 10.099 1.00 89.62 93 VAL A CA 1
ATOM 711 C C . VAL A 1 93 ? -9.240 6.910 9.836 1.00 89.62 93 VAL A C 1
ATOM 713 O O . VAL A 1 93 ? -8.721 6.797 8.733 1.00 89.62 93 VAL A O 1
ATOM 716 N N . LYS A 1 94 ? -8.959 6.035 10.813 1.00 89.81 94 LYS A N 1
ATOM 717 C CA . LYS A 1 94 ? -8.063 4.883 10.593 1.00 89.81 94 LYS A CA 1
ATOM 718 C C . LYS A 1 94 ? -8.609 3.898 9.559 1.00 89.81 94 LYS A C 1
ATOM 720 O O . LYS A 1 94 ? -7.829 3.400 8.753 1.00 89.81 94 LYS A O 1
ATOM 725 N N . ILE A 1 95 ? -9.912 3.629 9.590 1.00 89.25 95 ILE A N 1
ATOM 726 C CA . ILE A 1 95 ? -10.587 2.741 8.634 1.00 89.25 95 ILE A CA 1
ATOM 727 C C . ILE A 1 95 ? -10.530 3.338 7.218 1.00 89.25 95 ILE A C 1
ATOM 729 O O . ILE A 1 95 ? -10.169 2.639 6.275 1.00 89.25 95 ILE A O 1
ATOM 733 N N . GLU A 1 96 ? -10.783 4.640 7.076 1.00 90.06 96 GLU A N 1
ATOM 734 C CA . GLU A 1 96 ? -10.666 5.352 5.793 1.00 90.06 96 GLU A CA 1
ATOM 735 C C . GLU A 1 96 ? -9.225 5.339 5.257 1.00 90.06 96 GLU A C 1
ATOM 737 O O . GLU A 1 96 ? -8.996 4.986 4.102 1.00 90.06 96 GLU A O 1
ATOM 742 N N . ILE A 1 97 ? -8.230 5.607 6.112 1.00 91.62 97 ILE A N 1
ATOM 743 C CA . ILE A 1 97 ? -6.810 5.516 5.735 1.00 91.62 97 ILE A CA 1
ATOM 744 C C . ILE A 1 97 ? -6.445 4.093 5.287 1.00 91.62 97 ILE A C 1
ATOM 746 O O . ILE A 1 97 ? -5.631 3.925 4.377 1.00 91.62 97 ILE A O 1
ATOM 750 N N . ALA A 1 98 ? -7.001 3.061 5.927 1.00 88.50 98 ALA A N 1
ATOM 751 C CA . ALA A 1 98 ? -6.751 1.677 5.538 1.00 88.50 98 ALA A CA 1
ATOM 752 C C . ALA A 1 98 ? -7.314 1.375 4.141 1.00 88.50 98 ALA A C 1
ATOM 754 O O . ALA A 1 98 ? -6.595 0.802 3.319 1.00 88.50 98 ALA A O 1
ATOM 755 N N . LYS A 1 99 ? -8.541 1.830 3.845 1.00 90.62 99 LYS A N 1
ATOM 756 C CA . LYS A 1 99 ? -9.139 1.756 2.503 1.00 90.62 99 LYS A CA 1
ATOM 757 C C . LYS A 1 99 ? -8.249 2.439 1.460 1.00 90.62 99 LYS A C 1
ATOM 759 O O . LYS A 1 99 ? -7.879 1.806 0.470 1.00 90.62 99 LYS A O 1
ATOM 764 N N . ASP A 1 100 ? -7.846 3.685 1.704 1.00 91.31 100 ASP A N 1
ATOM 765 C CA . ASP A 1 100 ? -7.025 4.461 0.764 1.00 91.31 100 ASP A CA 1
ATOM 766 C C . ASP A 1 100 ? -5.670 3.801 0.491 1.00 91.31 100 ASP A C 1
ATOM 768 O O . ASP A 1 100 ? -5.225 3.730 -0.657 1.00 91.31 100 ASP A O 1
ATOM 772 N N . LYS A 1 101 ? -5.016 3.257 1.522 1.00 89.94 101 LYS A N 1
ATOM 773 C CA . LYS A 1 101 ? -3.743 2.541 1.356 1.00 89.94 101 LYS A CA 1
ATOM 774 C C . LYS A 1 101 ? -3.890 1.291 0.495 1.00 89.94 101 LYS A C 1
ATOM 776 O O . LYS A 1 101 ? -3.041 1.054 -0.359 1.00 89.94 101 LYS A O 1
ATOM 781 N N . ILE A 1 102 ? -4.954 0.510 0.680 1.00 87.88 102 ILE A N 1
ATOM 782 C CA . ILE A 1 102 ? -5.218 -0.663 -0.168 1.00 87.88 102 ILE A CA 1
ATOM 783 C C . ILE A 1 102 ? -5.425 -0.231 -1.622 1.00 87.88 102 ILE A C 1
ATOM 785 O O . ILE A 1 102 ? -4.864 -0.844 -2.533 1.00 87.88 102 ILE A O 1
ATOM 789 N N . MET A 1 103 ? -6.168 0.856 -1.848 1.00 88.56 103 MET A N 1
ATOM 790 C CA . MET A 1 103 ? -6.372 1.399 -3.192 1.00 88.56 103 MET A CA 1
ATOM 791 C C . MET A 1 103 ? -5.061 1.858 -3.839 1.00 88.56 103 MET A C 1
ATOM 793 O O . MET A 1 103 ? -4.813 1.543 -5.003 1.00 88.56 103 MET A O 1
ATOM 797 N N . GLN A 1 104 ? -4.192 2.539 -3.088 1.00 88.88 104 GLN A N 1
ATOM 798 C CA . GLN A 1 104 ? -2.872 2.954 -3.572 1.00 88.88 104 GLN A CA 1
ATOM 799 C C . GLN A 1 104 ? -1.981 1.758 -3.913 1.00 88.88 104 GLN A C 1
ATOM 801 O O . GLN A 1 104 ? -1.335 1.760 -4.959 1.00 88.88 104 GLN A O 1
ATOM 806 N N . ILE A 1 105 ? -1.960 0.721 -3.070 1.00 87.25 105 ILE A N 1
ATOM 807 C CA . ILE A 1 105 ? -1.172 -0.495 -3.322 1.00 87.25 105 ILE A CA 1
ATOM 808 C C . ILE A 1 105 ? -1.624 -1.157 -4.626 1.00 87.25 105 ILE A C 1
ATOM 810 O O . ILE A 1 105 ? -0.789 -1.435 -5.482 1.00 87.25 105 ILE A O 1
ATOM 814 N N . ARG A 1 106 ? -2.934 -1.319 -4.831 1.00 85.06 106 ARG A N 1
ATOM 815 C CA . ARG A 1 106 ? -3.476 -1.908 -6.065 1.00 85.06 106 ARG A CA 1
ATOM 816 C C . ARG A 1 106 ? -3.191 -1.073 -7.302 1.00 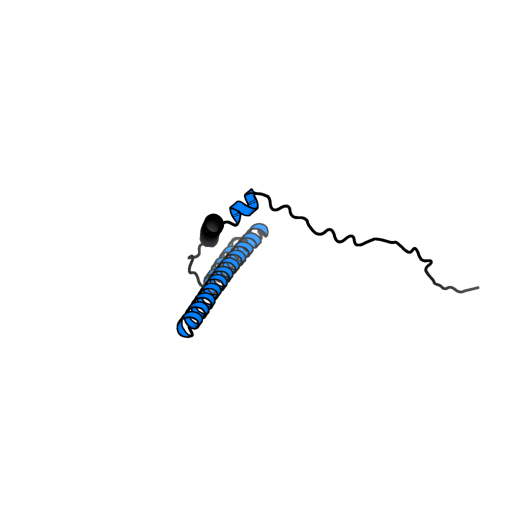85.06 106 ARG A C 1
ATOM 818 O O . ARG A 1 106 ? -2.890 -1.622 -8.360 1.00 85.06 106 ARG A O 1
ATOM 825 N N . LEU A 1 107 ? -3.288 0.249 -7.188 1.00 87.50 107 LEU A N 1
ATOM 826 C CA . LEU A 1 107 ? -2.918 1.139 -8.282 1.00 87.50 107 LEU A CA 1
ATOM 827 C C . LEU A 1 107 ? -1.437 0.965 -8.637 1.00 87.50 107 LEU A C 1
ATOM 829 O O . LEU A 1 107 ? -1.108 0.821 -9.810 1.00 87.50 107 LEU A O 1
ATOM 833 N N . ASN A 1 108 ? -0.561 0.908 -7.635 1.00 87.19 108 ASN A N 1
ATOM 834 C CA . ASN A 1 108 ? 0.868 0.697 -7.842 1.00 87.19 108 ASN A CA 1
ATOM 835 C C . ASN A 1 108 ? 1.163 -0.668 -8.476 1.00 87.19 108 ASN A C 1
ATOM 837 O O . ASN A 1 108 ? 2.008 -0.747 -9.362 1.00 87.19 108 ASN A O 1
ATOM 841 N N . GLU A 1 109 ? 0.456 -1.726 -8.075 1.00 83.75 109 GLU A N 1
ATOM 842 C CA . GLU A 1 109 ? 0.562 -3.054 -8.695 1.00 83.75 109 GLU A CA 1
ATOM 843 C C . GLU A 1 109 ? 0.146 -3.024 -10.170 1.00 83.75 109 GLU A C 1
ATOM 845 O O . GLU A 1 109 ? 0.864 -3.553 -11.018 1.00 83.75 109 GLU A O 1
ATOM 850 N N . ARG A 1 110 ? -0.957 -2.339 -10.503 1.00 84.94 110 ARG A N 1
ATOM 851 C CA . ARG A 1 110 ? -1.393 -2.163 -11.899 1.00 84.94 110 ARG A CA 1
ATOM 852 C C . ARG A 1 110 ? -0.397 -1.348 -12.718 1.00 84.94 110 ARG A C 1
ATOM 854 O O . ARG A 1 110 ? -0.076 -1.736 -13.836 1.00 84.94 110 ARG A O 1
ATOM 861 N N . LEU A 1 111 ? 0.115 -0.245 -12.172 1.00 84.81 111 LEU A N 1
ATOM 862 C CA . LEU A 1 111 ? 1.131 0.576 -12.837 1.00 84.81 111 LEU A CA 1
ATOM 863 C C . LEU A 1 111 ? 2.433 -0.203 -13.050 1.00 84.81 111 LEU A C 1
ATOM 865 O O . LEU A 1 111 ? 3.066 -0.072 -14.097 1.00 84.81 111 LEU A O 1
ATOM 869 N N . ALA A 1 112 ? 2.820 -1.035 -12.081 1.00 81.94 112 ALA A N 1
ATOM 870 C CA . ALA A 1 112 ? 3.975 -1.910 -12.205 1.00 81.94 112 ALA A CA 1
ATOM 871 C C . ALA A 1 112 ? 3.769 -2.973 -13.295 1.00 81.94 112 ALA A C 1
ATOM 873 O O . ALA A 1 112 ? 4.675 -3.158 -14.105 1.00 81.94 112 ALA A O 1
ATOM 874 N N . GLY A 1 113 ? 2.592 -3.610 -13.353 1.00 76.69 113 GLY A N 1
ATOM 875 C CA . GLY A 1 113 ? 2.244 -4.605 -14.377 1.00 76.69 113 GLY A CA 1
ATOM 876 C C . GLY A 1 113 ? 2.176 -4.021 -15.791 1.00 76.69 113 GLY A C 1
ATOM 877 O O . GLY A 1 113 ? 2.801 -4.535 -16.716 1.00 76.69 113 GLY A O 1
ATOM 878 N N . LEU A 1 114 ? 1.529 -2.866 -15.956 1.00 74.19 114 LEU A N 1
ATOM 879 C CA . LEU A 1 114 ? 1.513 -2.149 -17.236 1.00 74.19 114 LEU A CA 1
ATOM 880 C C . LEU A 1 114 ? 2.932 -1.731 -17.669 1.00 74.19 114 LEU A C 1
ATOM 882 O O . LEU A 1 114 ? 3.302 -1.781 -18.845 1.00 74.19 114 LEU A O 1
ATOM 886 N N . GLY A 1 115 ? 3.763 -1.331 -16.704 1.00 66.62 115 GLY A N 1
ATOM 887 C CA . GLY A 1 115 ? 5.161 -0.982 -16.935 1.00 66.62 115 GLY A CA 1
ATOM 888 C C . GLY A 1 115 ? 6.039 -2.166 -17.355 1.00 66.62 115 GLY A C 1
ATOM 889 O O . GLY A 1 115 ? 7.049 -1.947 -18.023 1.00 66.62 115 GLY A O 1
ATOM 890 N N . THR A 1 116 ? 5.694 -3.402 -16.981 1.00 71.69 116 THR A N 1
ATOM 891 C CA . THR A 1 116 ? 6.396 -4.610 -17.446 1.00 71.69 116 THR A CA 1
ATOM 892 C C . THR A 1 116 ? 5.939 -5.021 -18.839 1.00 71.69 116 THR A C 1
ATOM 894 O O . THR A 1 116 ? 6.790 -5.194 -19.708 1.00 71.69 116 THR A O 1
ATOM 897 N N . GLU A 1 117 ? 4.629 -5.046 -19.102 1.00 71.50 117 GLU A N 1
ATOM 898 C CA . GLU A 1 117 ? 4.071 -5.418 -20.413 1.00 71.50 117 GLU A CA 1
ATOM 899 C C . GLU A 1 117 ? 4.580 -4.503 -21.536 1.00 71.50 117 GLU A C 1
ATOM 901 O O . GLU A 1 117 ? 4.994 -4.958 -22.601 1.00 71.50 117 GLU A O 1
ATOM 906 N N . THR A 1 118 ? 4.634 -3.193 -21.280 1.00 73.06 118 THR A N 1
ATOM 907 C CA . THR A 1 118 ? 5.152 -2.216 -22.251 1.00 73.06 118 THR A CA 1
ATOM 908 C C . THR A 1 118 ? 6.651 -2.363 -22.517 1.00 73.06 118 THR A C 1
ATOM 910 O O . THR A 1 118 ? 7.098 -2.118 -23.639 1.00 73.06 118 THR A O 1
ATOM 913 N N . LYS A 1 119 ? 7.446 -2.760 -21.516 1.00 73.12 119 LYS A N 1
ATOM 914 C CA . LYS A 1 119 ? 8.878 -3.042 -21.701 1.00 73.12 119 LYS A CA 1
ATOM 915 C C . LYS A 1 119 ? 9.087 -4.314 -22.508 1.00 73.12 119 LYS A C 1
ATOM 917 O O . LYS A 1 119 ? 9.877 -4.287 -23.444 1.00 73.12 119 LYS A O 1
ATOM 922 N N . GLU A 1 120 ? 8.357 -5.375 -22.179 1.00 73.19 120 GLU A N 1
ATOM 923 C CA . GLU A 1 120 ? 8.422 -6.658 -22.879 1.00 73.19 120 GLU A CA 1
ATOM 924 C C . GLU A 1 120 ? 7.995 -6.523 -24.346 1.00 73.19 120 GLU A C 1
ATOM 926 O O . GLU A 1 120 ? 8.696 -7.006 -25.237 1.00 73.19 120 GLU A O 1
ATOM 931 N N . ALA A 1 121 ? 6.915 -5.784 -24.617 1.00 74.19 121 ALA A N 1
ATOM 932 C CA . ALA A 1 121 ? 6.473 -5.479 -25.976 1.00 74.19 121 ALA A CA 1
ATOM 933 C C . ALA A 1 121 ? 7.556 -4.738 -26.777 1.00 74.19 121 ALA A C 1
ATOM 935 O O . ALA A 1 121 ? 7.887 -5.156 -27.882 1.00 74.19 121 ALA A O 1
ATOM 936 N N . ARG A 1 122 ? 8.176 -3.698 -26.195 1.00 74.19 122 ARG A N 1
ATOM 937 C CA . ARG A 1 122 ? 9.277 -2.954 -26.839 1.00 74.19 122 ARG A CA 1
ATOM 938 C C . ARG A 1 122 ? 10.505 -3.821 -27.100 1.00 74.19 122 ARG A C 1
ATOM 940 O O . ARG A 1 122 ? 11.154 -3.668 -28.130 1.00 74.19 122 ARG A O 1
ATOM 947 N N . THR A 1 123 ? 10.849 -4.715 -26.173 1.00 76.94 123 THR A N 1
ATOM 948 C CA . THR A 1 123 ? 11.973 -5.637 -26.380 1.00 76.94 123 THR A CA 1
ATOM 949 C C . THR A 1 123 ? 11.679 -6.662 -27.468 1.00 76.94 123 THR A C 1
ATOM 951 O O . THR A 1 123 ? 12.582 -6.984 -28.230 1.00 76.94 123 THR A O 1
ATOM 954 N N . ARG A 1 124 ? 10.431 -7.138 -27.584 1.00 74.88 124 ARG A N 1
ATOM 955 C CA . ARG A 1 124 ? 10.028 -8.072 -28.645 1.00 74.88 124 ARG A CA 1
ATOM 956 C C . ARG A 1 124 ? 10.062 -7.415 -30.021 1.00 74.88 124 ARG A C 1
ATOM 958 O O . ARG A 1 124 ? 10.678 -7.976 -30.915 1.00 74.88 124 ARG A O 1
ATOM 965 N N . THR A 1 125 ? 9.506 -6.213 -30.175 1.00 77.88 125 THR A N 1
ATOM 966 C CA . THR A 1 125 ? 9.552 -5.493 -31.461 1.00 77.88 125 THR A CA 1
ATOM 967 C C . THR A 1 125 ? 10.987 -5.183 -31.888 1.00 77.88 125 THR A C 1
ATOM 969 O O . THR A 1 125 ? 11.337 -5.371 -33.043 1.00 77.88 125 THR A O 1
ATOM 972 N N . SER A 1 126 ? 11.859 -4.797 -30.946 1.00 74.81 126 SER A N 1
ATOM 973 C CA . SER A 1 126 ? 13.275 -4.530 -31.242 1.00 74.81 126 SER A CA 1
ATOM 974 C C . SER A 1 126 ? 14.080 -5.775 -31.642 1.00 74.81 126 SER A C 1
ATOM 976 O O . SER A 1 126 ? 15.149 -5.615 -32.222 1.00 74.81 126 SER A O 1
ATOM 978 N N . LEU A 1 127 ? 13.628 -6.980 -31.281 1.00 74.06 127 LEU A N 1
ATOM 979 C CA . LEU A 1 127 ? 14.277 -8.248 -31.633 1.00 74.06 127 LEU A CA 1
ATOM 980 C C . LEU A 1 127 ? 13.778 -8.816 -32.968 1.00 74.06 127 LEU A C 1
ATOM 982 O O . LEU A 1 127 ? 14.501 -9.583 -33.589 1.00 74.06 127 LEU A O 1
ATOM 986 N N . GLU A 1 128 ? 12.559 -8.473 -33.390 1.00 66.00 128 GLU A N 1
ATOM 987 C CA . GLU A 1 128 ? 11.983 -8.916 -34.670 1.00 66.00 128 GLU A CA 1
ATOM 988 C C . GLU A 1 128 ? 12.401 -8.021 -35.856 1.00 66.00 128 GLU A C 1
ATOM 990 O O . GLU A 1 128 ? 12.326 -8.458 -37.001 1.00 66.00 128 GLU A O 1
ATOM 995 N N . GLU A 1 129 ? 12.865 -6.792 -35.597 1.00 59.84 129 GLU A N 1
ATOM 996 C CA . GLU A 1 129 ? 13.280 -5.813 -36.620 1.00 59.84 129 GLU A CA 1
ATOM 997 C C . GLU A 1 129 ? 14.804 -5.753 -36.885 1.00 59.84 129 GLU A C 1
ATOM 999 O O . GLU A 1 129 ? 15.239 -4.948 -37.712 1.00 59.84 129 GLU A O 1
ATOM 1004 N N . GLY A 1 130 ? 15.620 -6.566 -36.199 1.00 50.50 130 GLY A N 1
ATOM 1005 C CA . GLY A 1 130 ? 17.087 -6.619 -36.351 1.00 50.50 130 GLY A CA 1
ATOM 1006 C C . GLY A 1 130 ? 17.579 -7.930 -36.943 1.00 50.50 130 GLY A C 1
ATOM 1007 O O . GLY A 1 130 ? 18.531 -7.873 -37.753 1.00 50.50 130 GLY A O 1
#

InterPro domains:
  IPR021788 Protein CHAPERONE-LIKE PROTEIN OF POR1-like [PF11833] (68-113)

Foldseek 3Di:
DDDDDDDDDDDDDDDDDDPPPPPPPPPCDPVNVVCPPPVNVVVVVVVVVVVLVVLLVVLCVVLVHDSPDDLVRLVVSLVVQLVVCPPPVVSNVVSVVSSVSNVVSVVVVVVVVVVVVVVVVVVVVVVVVD

Organism: NCBI:txid49249

Secondary structure (DSSP, 8-state):
-----------------------------HHHHHHTSHHHHHHHHHHHHHHHHHHHHHHHHHHT--TT--HHHHHHHHHHHHHHHTT-HHHHHHHHHHHHHHHHHHHHHHHHHHHHHHHHHHHHHHHH--

Radius of gyration: 28.17 Å; chains: 1; bounding box: 52×85×54 Å

Sequence (130 aa):
MTHAMCTANASGTALQMAAAASRPNKKTSLPELLNKLPWNAEREKQREARRLRLESAKLHRELGIAPDATFEEITDATNVLIARVGGDVKKRVKIEIAKDKIMQIRLNERLAGLGTETKEARTRTSLEEG

pLDDT: mean 75.75, std 15.31, range [39.38, 91.62]